Protein AF-A0A9D6JCZ6-F1 (afdb_monomer)

Mean predicted aligned error: 12.4 Å

Nearest PDB structures (foldseek):
  7dck-assembly1_B  TM=7.040E-01  e=1.251E-02  Epsilonproteobacteria bacterium (ex Lamellibrachia satsuma)
  5b3r-assembly2_B  TM=6.218E-01  e=5.915E-02  Pseudomonas aeruginosa
  1wuo-assembly4_D  TM=6.225E-01  e=1.778E-01  Serratia marcescens
  1wup-assembly3_C  TM=6.304E-01  e=2.303E-01  Serratia marcescens
  5b3r-assembly1_A  TM=6.129E-01  e=2.797E-01  Pseudomonas aeruginosa

pLDDT: mean 84.79, std 15.89, range [45.62, 98.19]

Sequence (124 aa):
MARAAVRDLYVSGTASAVAAMSLPSTLRRHRLAFVTGLAAFAIAAVGLWPAERGFSLTFFDVGQGDGMHLRSESFDLIVDGGPSPRFVHQVASRLPATDRTLELVVLTHPDFDHLRGLLSLFDR

Foldseek 3Di:
DVVVVVV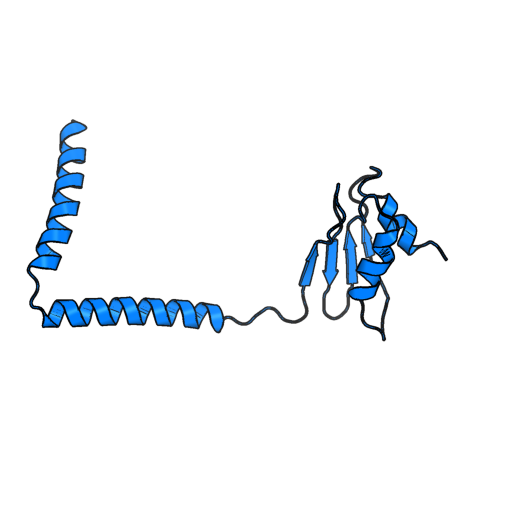VVVVVVVVVVVVLVPDDPVVVVVVVVVVVVVVVVVVVCVVPPDDDPFWDKDWDDQPPDGWIWTTGNPAIEIEFQFLDLCSLVVLVVVDDPVDSDHPYYHYPDDDNGGVNNVVSVVDD

Structure (mmCIF, N/CA/C/O backbone):
data_AF-A0A9D6JCZ6-F1
#
_entry.id   AF-A0A9D6JCZ6-F1
#
loop_
_atom_site.group_PDB
_atom_site.id
_atom_site.type_symbol
_atom_site.label_atom_id
_atom_site.label_alt_id
_atom_site.label_comp_id
_atom_site.label_asym_id
_atom_site.label_entity_id
_atom_site.label_seq_id
_atom_site.pdbx_PDB_ins_code
_atom_site.Cartn_x
_atom_site.Cartn_y
_atom_site.Cartn_z
_atom_site.occupancy
_atom_site.B_iso_or_equiv
_atom_site.auth_seq_id
_atom_site.auth_comp_id
_atom_site.auth_asym_id
_atom_site.auth_atom_id
_atom_site.pdbx_PDB_model_num
ATOM 1 N N . MET A 1 1 ? -3.139 56.956 9.342 1.00 55.16 1 MET A N 1
ATOM 2 C CA . MET A 1 1 ? -4.017 56.260 10.313 1.00 55.16 1 MET A CA 1
ATOM 3 C C . MET A 1 1 ? -3.593 54.816 10.637 1.00 55.16 1 MET A C 1
ATOM 5 O O . MET A 1 1 ? -3.898 54.368 11.728 1.00 55.16 1 MET A O 1
ATOM 9 N N . ALA A 1 2 ? -2.808 54.109 9.806 1.00 53.06 2 ALA A N 1
ATOM 10 C CA . ALA A 1 2 ? -2.387 52.719 10.081 1.00 53.06 2 ALA A CA 1
ATOM 11 C C . ALA A 1 2 ? -1.336 52.516 11.209 1.00 53.06 2 ALA A C 1
ATOM 13 O O . ALA A 1 2 ? -1.215 51.419 11.739 1.00 53.06 2 ALA A O 1
ATOM 14 N N . ARG A 1 3 ? -0.582 53.552 11.618 1.00 53.16 3 ARG A N 1
ATOM 15 C CA . ARG A 1 3 ? 0.463 53.437 12.667 1.00 53.16 3 ARG A CA 1
ATOM 16 C C . ARG A 1 3 ? -0.072 53.324 14.103 1.00 53.16 3 ARG A C 1
ATOM 18 O O . ARG A 1 3 ? 0.648 52.822 14.959 1.00 53.16 3 ARG A O 1
ATOM 25 N N . ALA A 1 4 ? -1.298 53.780 14.370 1.00 55.06 4 ALA A N 1
ATOM 26 C CA . ALA A 1 4 ? -1.902 53.705 15.705 1.00 55.06 4 ALA A CA 1
ATOM 27 C C . ALA A 1 4 ? -2.353 52.270 16.035 1.00 55.06 4 ALA A C 1
ATOM 29 O O . ALA A 1 4 ? -1.980 51.732 17.071 1.00 55.06 4 ALA A O 1
ATOM 30 N N . ALA A 1 5 ? -3.013 51.604 15.082 1.00 56.12 5 ALA A N 1
ATOM 31 C CA . ALA A 1 5 ? -3.524 50.243 15.254 1.00 56.12 5 ALA A CA 1
ATOM 32 C C . ALA A 1 5 ? -2.419 49.196 15.510 1.00 56.12 5 ALA A C 1
ATOM 34 O O . ALA A 1 5 ? -2.607 48.273 16.296 1.00 56.12 5 ALA A O 1
ATOM 35 N N . VAL A 1 6 ? -1.238 49.357 14.896 1.00 54.94 6 VAL A N 1
ATOM 36 C CA . VAL A 1 6 ? -0.091 48.451 15.115 1.00 54.94 6 VAL A CA 1
ATOM 37 C C . VAL A 1 6 ? 0.501 48.619 16.523 1.00 54.94 6 VAL A C 1
ATOM 39 O O . VAL A 1 6 ? 0.955 47.646 17.124 1.00 54.94 6 VAL A O 1
ATOM 42 N N . ARG A 1 7 ? 0.468 49.837 17.082 1.00 53.16 7 ARG A N 1
ATOM 43 C CA . ARG A 1 7 ? 0.962 50.126 18.438 1.00 53.16 7 ARG A CA 1
ATOM 44 C C . ARG A 1 7 ? 0.035 49.553 19.506 1.00 53.16 7 ARG A C 1
ATOM 46 O O . ARG A 1 7 ? 0.524 48.971 20.469 1.00 53.16 7 ARG A O 1
ATOM 53 N N . ASP A 1 8 ? -1.274 49.645 19.298 1.00 52.56 8 ASP A N 1
ATOM 54 C CA . ASP A 1 8 ? -2.269 49.101 20.227 1.00 52.56 8 ASP A CA 1
ATOM 55 C C . ASP A 1 8 ? -2.250 47.566 20.249 1.00 52.56 8 ASP A C 1
ATOM 57 O O . ASP A 1 8 ? -2.353 46.958 21.316 1.00 52.56 8 ASP A O 1
ATOM 61 N N . LEU A 1 9 ? -1.993 46.922 19.104 1.00 53.41 9 LEU A N 1
ATOM 62 C CA . LEU A 1 9 ? -1.813 45.470 19.037 1.00 53.41 9 LEU A CA 1
ATOM 63 C C . LEU A 1 9 ? -0.563 45.012 19.819 1.00 53.41 9 LEU A C 1
ATOM 65 O O . LEU A 1 9 ? -0.634 44.054 20.587 1.00 53.41 9 LEU A O 1
ATOM 69 N N . TYR A 1 10 ? 0.555 45.743 19.712 1.00 45.62 10 TYR A N 1
ATOM 70 C CA . TYR A 1 10 ? 1.793 45.457 20.456 1.00 45.62 10 TYR A CA 1
ATOM 71 C C . TYR A 1 10 ? 1.649 45.680 21.976 1.00 45.62 10 TYR A C 1
ATOM 73 O O . TYR A 1 10 ? 2.141 44.894 22.791 1.00 45.62 10 TYR A O 1
ATOM 81 N N . VAL A 1 11 ? 0.929 46.730 22.378 1.00 56.06 11 VAL A N 1
ATOM 82 C CA . VAL A 1 11 ? 0.669 47.038 23.794 1.00 56.06 11 VAL A CA 1
ATOM 83 C C . VAL A 1 11 ? -0.336 46.050 24.405 1.00 56.06 11 VAL A C 1
ATOM 85 O O . VAL A 1 11 ? -0.158 45.626 25.544 1.00 56.06 11 VAL A O 1
ATOM 88 N N . SER A 1 12 ? -1.338 45.590 23.651 1.00 56.16 12 SER A N 1
ATOM 89 C CA . SER A 1 12 ? -2.310 44.595 24.139 1.00 56.16 12 SER A CA 1
ATOM 90 C C . SER A 1 12 ? -1.693 43.206 24.396 1.00 56.16 12 SER A C 1
ATOM 92 O O . SER A 1 12 ? -2.045 42.536 25.375 1.00 56.16 12 SER A O 1
ATOM 94 N N . GLY A 1 13 ? -0.717 42.797 23.573 1.00 57.50 13 GLY A N 1
ATOM 95 C CA . GLY A 1 13 ? 0.012 41.536 23.743 1.00 57.50 13 GLY A CA 1
ATOM 96 C C . GLY A 1 13 ? 0.892 41.521 24.996 1.00 57.50 13 GLY A C 1
ATOM 97 O O . GLY A 1 13 ? 0.918 40.535 25.733 1.00 57.50 13 GLY A O 1
ATOM 98 N N . THR A 1 14 ? 1.557 42.641 25.292 1.00 55.44 14 THR A N 1
ATOM 99 C CA . THR A 1 14 ? 2.381 42.790 26.504 1.00 55.44 14 THR A CA 1
ATOM 100 C C . THR A 1 14 ? 1.533 42.974 27.765 1.00 55.44 14 THR A C 1
ATOM 102 O O . THR A 1 14 ? 1.855 42.388 28.799 1.00 55.44 14 THR A O 1
ATOM 105 N N . ALA A 1 15 ? 0.399 43.677 27.688 1.00 54.72 15 ALA A N 1
ATOM 106 C CA . ALA A 1 15 ? -0.535 43.825 28.807 1.00 54.72 15 ALA A CA 1
ATOM 107 C C . ALA A 1 15 ? -1.100 42.476 29.294 1.00 54.72 15 ALA A C 1
ATOM 109 O O . ALA A 1 15 ? -1.190 42.246 30.500 1.00 54.72 15 ALA A O 1
ATOM 110 N N . SER A 1 16 ? -1.406 41.548 28.379 1.00 58.47 16 SER A N 1
ATOM 111 C CA . SER A 1 16 ? -1.884 40.197 28.722 1.00 58.47 16 SER A CA 1
ATOM 112 C C . SER A 1 16 ? -0.809 39.349 29.415 1.00 58.47 16 SER A C 1
ATOM 114 O O . SER A 1 16 ? -1.108 38.611 30.357 1.00 58.47 16 SER A O 1
ATOM 116 N N . ALA A 1 17 ? 0.451 39.483 28.990 1.00 55.53 17 ALA A N 1
ATOM 117 C CA . ALA A 1 17 ? 1.587 38.800 29.605 1.00 55.53 17 ALA A CA 1
ATOM 118 C C . ALA A 1 17 ? 1.898 39.344 31.013 1.00 55.53 17 ALA A C 1
ATOM 120 O O . ALA A 1 17 ? 2.097 38.567 31.946 1.00 55.53 17 ALA A O 1
ATOM 121 N N . VAL A 1 18 ? 1.863 40.670 31.196 1.00 59.06 18 VAL A N 1
ATOM 122 C CA . VAL A 1 18 ? 2.077 41.328 32.498 1.00 59.06 18 VAL A CA 1
ATOM 123 C C . VAL A 1 18 ? 0.932 41.030 33.471 1.00 59.06 18 VAL A C 1
ATOM 125 O O . VAL A 1 18 ? 1.187 40.701 34.628 1.00 59.06 18 VAL A O 1
ATOM 128 N N . ALA A 1 19 ? -0.321 41.048 33.005 1.00 60.00 19 ALA A N 1
ATOM 129 C CA . ALA A 1 19 ? -1.488 40.687 33.811 1.00 60.00 19 ALA A CA 1
ATOM 130 C C . ALA A 1 19 ? -1.492 39.206 34.231 1.00 60.00 19 ALA A C 1
ATOM 132 O O . ALA A 1 19 ? -1.992 38.868 35.298 1.00 60.00 19 ALA A O 1
ATOM 133 N N . ALA A 1 20 ? -0.919 38.306 33.424 1.00 56.81 20 ALA A N 1
ATOM 134 C CA . ALA A 1 20 ? -0.732 36.905 33.803 1.00 56.81 20 ALA A CA 1
ATOM 135 C C . ALA A 1 20 ? 0.373 36.718 34.863 1.00 56.81 20 ALA A C 1
ATOM 137 O O . ALA A 1 20 ? 0.312 35.770 35.651 1.00 56.81 20 ALA A O 1
ATOM 138 N N . MET A 1 21 ? 1.355 37.625 34.901 1.00 60.50 21 MET A N 1
ATOM 139 C CA . MET A 1 21 ? 2.492 37.603 35.827 1.00 60.50 21 MET A CA 1
ATOM 140 C C . MET A 1 21 ? 2.162 38.211 37.201 1.00 60.50 21 MET A C 1
ATOM 142 O O . MET A 1 21 ? 2.827 37.891 38.184 1.00 60.50 21 MET A O 1
ATOM 146 N N . SER A 1 22 ? 1.100 39.019 37.286 1.00 59.78 22 SER A N 1
ATOM 147 C CA . SER A 1 22 ? 0.580 39.624 38.521 1.00 59.78 22 SER A CA 1
ATOM 148 C C . SER A 1 22 ? -0.532 38.817 39.211 1.00 59.78 22 SER A C 1
ATOM 150 O O . SER A 1 22 ? -1.056 39.248 40.238 1.00 59.78 22 SER A O 1
ATOM 152 N N . LEU A 1 23 ? -0.889 37.632 38.699 1.00 59.88 23 LEU A N 1
ATOM 153 C CA . LEU A 1 23 ? -1.874 36.766 39.353 1.00 59.88 23 LEU A CA 1
ATOM 154 C C . LEU A 1 23 ? -1.280 36.049 40.577 1.00 59.88 23 LEU A C 1
ATOM 156 O O . LEU A 1 23 ? -0.134 35.584 40.522 1.00 59.88 23 LEU A O 1
ATOM 160 N N . PRO A 1 24 ? -2.066 35.865 41.658 1.00 63.84 24 PRO A N 1
ATOM 161 C CA . PRO A 1 24 ? -1.635 35.087 42.812 1.00 63.84 24 PRO A CA 1
ATOM 162 C C . PRO A 1 24 ? -1.185 33.683 42.381 1.00 63.84 24 PRO A C 1
ATOM 164 O O . PRO A 1 24 ? -1.755 33.067 41.476 1.00 63.84 24 PRO A O 1
ATOM 167 N N . SER A 1 25 ? -0.127 33.170 43.013 1.00 62.81 25 SER A N 1
ATOM 168 C CA . SER A 1 25 ? 0.542 31.916 42.626 1.00 62.81 25 SER A CA 1
ATOM 169 C C . SER A 1 25 ? -0.396 30.702 42.596 1.00 62.81 25 SER A C 1
ATOM 171 O O . SER A 1 25 ? -0.178 29.783 41.807 1.00 62.81 25 SER A O 1
ATOM 173 N N . THR A 1 26 ? -1.467 30.723 43.391 1.00 65.19 26 THR A N 1
ATOM 174 C CA . THR A 1 26 ? -2.572 29.756 43.369 1.00 65.19 26 THR A CA 1
ATOM 175 C C . THR A 1 26 ? -3.343 29.803 42.050 1.00 65.19 26 THR A C 1
ATOM 177 O O . THR A 1 26 ? -3.478 28.782 41.381 1.00 65.19 26 THR A O 1
ATOM 180 N N . LEU A 1 27 ? -3.757 30.987 41.598 1.00 66.75 27 LEU A N 1
ATOM 181 C CA . LEU A 1 27 ? -4.476 31.173 40.336 1.00 66.75 27 LEU A CA 1
ATOM 182 C C . LEU A 1 27 ? -3.602 30.819 39.120 1.00 66.75 27 LEU A C 1
ATOM 184 O O . LEU A 1 27 ? -4.095 30.232 38.160 1.00 66.75 27 LEU A O 1
ATOM 188 N N . ARG A 1 28 ? -2.285 31.071 39.184 1.00 70.06 28 ARG A N 1
ATOM 189 C CA . ARG A 1 28 ? -1.324 30.609 38.163 1.00 70.06 28 ARG A CA 1
ATOM 190 C C . ARG A 1 28 ? -1.212 29.078 38.110 1.00 70.06 28 ARG A C 1
ATOM 192 O O . ARG A 1 28 ? -1.157 28.518 37.018 1.00 70.06 28 ARG A O 1
ATOM 199 N N . ARG A 1 29 ? -1.224 28.396 39.264 1.00 74.31 29 ARG A N 1
ATOM 200 C CA . ARG A 1 29 ? -1.229 26.921 39.351 1.00 74.31 29 ARG A CA 1
ATOM 201 C C . ARG A 1 29 ? -2.518 26.318 38.795 1.00 74.31 29 ARG A C 1
ATOM 203 O O . ARG A 1 29 ? -2.439 25.358 38.040 1.00 74.31 29 ARG A O 1
ATOM 210 N N . HIS A 1 30 ? -3.677 26.903 39.099 1.00 81.50 30 HIS A N 1
ATOM 211 C CA . HIS A 1 30 ? -4.959 26.440 38.556 1.00 81.50 30 HIS A CA 1
ATOM 212 C C . HIS A 1 30 ? -5.048 26.6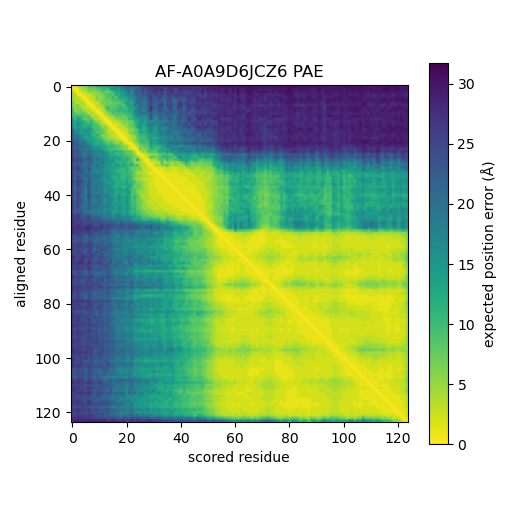32 37.038 1.00 81.50 30 HIS A C 1
ATOM 214 O O . HIS A 1 30 ? -5.481 25.720 36.340 1.00 81.50 30 HIS A O 1
ATOM 2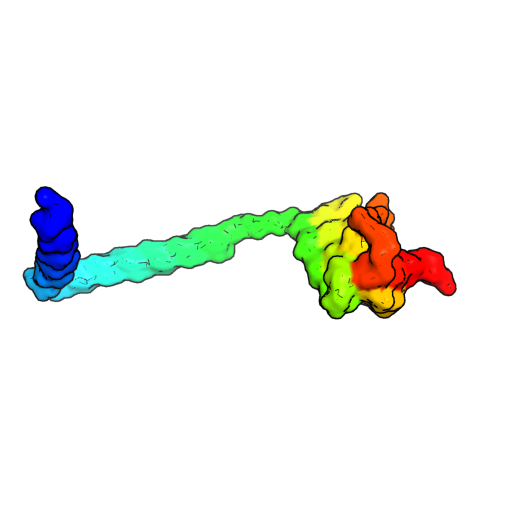20 N N . ARG A 1 31 ? -4.576 27.772 36.508 1.00 82.69 31 ARG A N 1
ATOM 221 C CA . ARG A 1 31 ? -4.510 28.004 35.054 1.00 82.69 31 ARG A CA 1
ATOM 222 C C . ARG A 1 31 ? -3.582 27.007 34.362 1.00 82.69 31 ARG A C 1
ATOM 224 O O . ARG A 1 31 ? -3.963 26.458 33.336 1.00 82.69 31 ARG A O 1
ATOM 231 N N . LEU A 1 32 ? -2.401 26.745 34.929 1.00 86.50 32 LEU A N 1
ATOM 232 C CA . LEU A 1 32 ? -1.472 25.763 34.367 1.00 86.50 32 LEU A CA 1
ATOM 233 C C . LEU A 1 32 ? -2.076 24.354 34.383 1.00 86.50 32 LEU A C 1
ATOM 235 O O . LEU A 1 32 ? -2.094 23.710 33.342 1.00 86.50 32 LEU A O 1
ATOM 239 N N . ALA A 1 33 ? -2.631 23.918 35.519 1.00 90.88 33 ALA A N 1
ATOM 240 C CA . ALA A 1 33 ? -3.275 22.611 35.654 1.00 90.88 33 ALA A CA 1
ATOM 241 C C . ALA A 1 33 ? -4.449 22.434 34.676 1.00 90.88 33 ALA A C 1
ATOM 243 O O . ALA A 1 33 ? -4.611 21.367 34.087 1.00 90.88 33 ALA A O 1
ATOM 244 N N . PHE A 1 34 ? -5.240 23.490 34.466 1.00 92.94 34 PHE A N 1
ATOM 245 C CA . PHE A 1 34 ? -6.329 23.496 33.493 1.00 92.94 34 PHE A CA 1
ATOM 246 C C . PHE A 1 34 ? -5.817 23.344 32.056 1.00 92.94 34 PHE A C 1
ATOM 248 O O . PHE A 1 34 ? -6.307 22.490 31.324 1.00 92.94 34 PHE A O 1
ATOM 255 N N . VAL A 1 35 ? -4.801 24.119 31.657 1.00 95.44 35 VAL A N 1
ATOM 256 C CA . VAL A 1 35 ? -4.212 24.035 30.307 1.00 95.44 35 VAL A CA 1
ATOM 257 C C . VAL A 1 35 ? -3.592 22.659 30.062 1.00 95.44 35 VAL A C 1
ATOM 259 O O . VAL A 1 35 ? -3.827 22.063 29.013 1.00 95.44 35 VAL A O 1
ATOM 262 N N . THR A 1 36 ? -2.850 22.117 31.031 1.00 94.12 36 THR A N 1
ATOM 263 C CA . THR A 1 36 ? -2.274 20.769 30.916 1.00 94.12 36 THR A CA 1
ATOM 264 C C . THR A 1 36 ? -3.351 19.691 30.875 1.00 94.12 36 THR A C 1
ATOM 266 O O . THR A 1 36 ? -3.227 18.740 30.110 1.00 94.12 36 THR A O 1
ATOM 269 N N . GLY A 1 37 ? -4.426 19.850 31.653 1.00 96.56 37 GLY A N 1
ATOM 270 C CA . GLY A 1 37 ? -5.569 18.940 31.639 1.00 96.56 37 GLY A CA 1
ATOM 271 C C . GLY A 1 37 ? -6.294 18.947 30.294 1.00 96.56 37 GLY A C 1
ATOM 272 O O . GLY A 1 37 ? -6.585 17.885 29.753 1.00 96.56 37 GLY A O 1
ATOM 273 N N . LEU A 1 38 ? -6.511 20.129 29.710 1.00 96.94 38 LEU A N 1
ATOM 274 C CA . LEU A 1 38 ? -7.118 20.276 28.387 1.00 96.94 38 LEU A CA 1
ATOM 275 C C . LEU A 1 38 ? -6.244 19.659 27.287 1.00 96.94 38 LEU A C 1
ATOM 277 O O . LEU A 1 38 ? -6.761 18.965 26.416 1.00 96.94 38 LEU A O 1
ATOM 281 N N . ALA A 1 39 ? -4.926 19.867 27.342 1.00 96.56 39 ALA A N 1
ATOM 282 C CA . ALA A 1 39 ? -3.992 19.266 26.393 1.00 96.56 39 ALA A CA 1
ATOM 283 C C . ALA A 1 39 ? -3.975 17.731 26.502 1.00 96.56 39 ALA A C 1
ATOM 285 O O . ALA A 1 39 ? -4.067 17.043 25.488 1.00 96.56 39 ALA A O 1
ATOM 286 N N . ALA A 1 40 ? -3.922 17.189 27.723 1.00 96.94 40 ALA A N 1
ATOM 287 C CA . ALA A 1 40 ? -3.991 15.748 27.956 1.00 96.94 40 ALA A CA 1
ATOM 288 C C . ALA A 1 40 ? -5.323 15.155 27.470 1.00 96.94 40 ALA A C 1
ATOM 290 O O . ALA A 1 40 ? -5.328 14.104 26.833 1.00 96.94 40 ALA A O 1
ATOM 291 N N . PHE A 1 41 ? -6.439 15.851 27.707 1.00 96.25 41 PHE A N 1
ATOM 292 C CA . PHE A 1 41 ? -7.752 15.456 27.201 1.00 96.25 41 PHE A CA 1
ATOM 293 C C . PHE A 1 41 ? -7.800 15.452 25.670 1.00 96.25 41 PHE A C 1
ATOM 295 O O . PHE A 1 41 ? -8.281 14.486 25.092 1.00 96.25 41 PHE A O 1
ATOM 302 N N . ALA A 1 42 ? -7.268 16.482 25.006 1.00 96.44 42 ALA A N 1
ATOM 303 C CA . ALA A 1 42 ? -7.224 16.542 23.546 1.00 96.44 42 ALA A CA 1
ATOM 304 C C . ALA A 1 42 ? -6.391 15.395 22.947 1.00 96.44 42 ALA A C 1
ATOM 306 O O . ALA A 1 42 ? -6.830 14.749 22.000 1.00 96.44 42 ALA A O 1
ATOM 307 N N . ILE A 1 43 ? -5.225 15.093 23.532 1.00 96.25 43 ILE A N 1
ATOM 308 C CA . ILE A 1 43 ? -4.385 13.957 23.116 1.00 96.25 43 ILE A CA 1
ATOM 309 C C . ILE A 1 43 ? -5.138 12.636 23.299 1.00 96.25 43 ILE A C 1
ATOM 311 O O . ILE A 1 43 ? -5.157 11.809 22.389 1.00 96.25 43 ILE A O 1
ATOM 315 N N . ALA A 1 44 ? -5.785 12.447 24.451 1.00 95.12 44 ALA A N 1
ATOM 316 C CA . ALA A 1 44 ? -6.577 11.253 24.713 1.00 95.12 44 ALA A CA 1
ATOM 317 C C . ALA A 1 44 ? -7.743 11.131 23.724 1.00 95.12 44 ALA A C 1
ATOM 319 O O . ALA A 1 44 ? -7.940 10.060 23.165 1.00 95.12 44 ALA A O 1
ATOM 320 N N . ALA A 1 45 ? -8.468 12.218 23.451 1.00 94.81 45 ALA A N 1
ATOM 321 C CA . ALA A 1 45 ? -9.581 12.235 22.507 1.00 94.81 45 ALA A CA 1
ATOM 322 C C . ALA A 1 45 ? -9.153 11.830 21.087 1.00 94.81 45 ALA A C 1
ATOM 324 O O . ALA A 1 45 ? -9.884 11.103 20.422 1.00 94.81 45 ALA A O 1
ATOM 325 N N . VAL A 1 46 ? -7.959 12.242 20.644 1.00 92.44 46 VAL A N 1
ATOM 326 C CA . VAL A 1 46 ? -7.383 11.805 19.361 1.00 92.44 46 VAL A CA 1
ATOM 327 C C . VAL A 1 46 ? -6.968 10.331 19.409 1.00 92.44 46 VAL A C 1
ATOM 329 O O . VAL A 1 46 ? -7.284 9.581 18.494 1.00 92.44 46 VAL A O 1
ATOM 332 N N . GLY A 1 47 ? -6.289 9.887 20.471 1.00 89.06 47 GLY A N 1
ATOM 333 C CA . GLY A 1 47 ? -5.843 8.492 20.601 1.00 89.06 47 GLY A CA 1
ATOM 334 C C . GLY A 1 47 ? -6.979 7.481 20.809 1.00 89.06 47 GLY A C 1
ATOM 335 O O . GLY A 1 47 ? -6.833 6.311 20.468 1.00 89.06 47 GLY A O 1
ATOM 336 N N . LEU A 1 48 ? -8.109 7.933 21.357 1.00 90.69 48 LEU A N 1
ATOM 337 C CA . LEU A 1 48 ? -9.350 7.172 21.527 1.00 90.69 48 LEU A CA 1
ATOM 338 C C . LEU A 1 48 ? -10.289 7.314 20.322 1.00 90.69 48 LEU A C 1
ATOM 340 O O . LEU A 1 48 ? -11.375 6.731 20.337 1.00 90.69 48 LEU A O 1
ATOM 344 N N . TRP A 1 49 ? -9.903 8.082 19.297 1.00 89.00 49 TRP A N 1
ATOM 345 C CA . TRP A 1 49 ? -10.703 8.196 18.088 1.00 89.00 49 TRP A CA 1
ATOM 346 C C . TRP A 1 49 ? -10.786 6.820 17.419 1.00 89.00 49 TRP A C 1
ATOM 348 O O . TRP A 1 49 ? -9.750 6.175 17.227 1.00 89.00 49 TRP A O 1
ATOM 358 N N . PRO A 1 50 ? -11.992 6.325 17.091 1.00 83.31 50 PRO A N 1
ATOM 359 C CA . PRO A 1 50 ? -12.127 5.035 16.439 1.00 83.31 50 PRO A CA 1
ATOM 360 C C . PRO A 1 50 ? -11.364 5.064 15.114 1.00 83.31 50 PRO A C 1
ATOM 362 O O . PRO A 1 50 ? -11.654 5.869 14.232 1.00 83.31 50 PRO A O 1
ATOM 365 N N . ALA A 1 51 ? -10.364 4.193 14.991 1.00 76.81 51 ALA A N 1
ATOM 366 C CA . ALA A 1 51 ? -9.726 3.947 13.710 1.00 76.81 51 ALA A CA 1
ATOM 367 C C . ALA A 1 51 ? -10.734 3.239 12.800 1.00 76.81 51 ALA A C 1
ATOM 369 O O . ALA A 1 51 ? -11.356 2.258 13.223 1.00 76.81 51 ALA A O 1
ATOM 370 N N . GLU A 1 52 ? -10.869 3.726 11.567 1.00 72.00 52 GLU A N 1
ATOM 371 C CA . GLU A 1 52 ? -11.588 3.015 10.513 1.00 72.00 52 GLU A CA 1
ATOM 372 C C . GLU A 1 52 ? -10.972 1.619 10.378 1.00 72.00 52 GLU A C 1
ATOM 374 O O . GLU A 1 52 ? -9.773 1.467 10.124 1.00 72.00 52 GLU A O 1
ATOM 379 N N . ARG A 1 53 ? -11.774 0.586 10.640 1.00 76.56 53 ARG A N 1
ATOM 380 C CA . ARG A 1 53 ? -11.333 -0.806 10.531 1.00 76.56 53 ARG A CA 1
ATOM 381 C C . ARG A 1 53 ? -11.736 -1.324 9.166 1.00 76.56 53 ARG A C 1
ATOM 383 O O . ARG A 1 53 ? -12.818 -1.025 8.681 1.00 76.56 53 ARG A O 1
ATOM 390 N N . GLY A 1 54 ? -10.855 -2.109 8.563 1.00 83.69 54 GLY A N 1
ATOM 391 C CA . GLY A 1 54 ? -11.164 -2.798 7.319 1.00 83.69 54 GLY A CA 1
ATOM 392 C C . GLY A 1 54 ? -10.956 -1.974 6.058 1.00 83.69 54 GLY A C 1
ATOM 393 O O . GLY A 1 54 ? -11.099 -2.558 5.003 1.00 83.69 54 GLY A O 1
ATOM 394 N N . PHE A 1 55 ? -10.557 -0.697 6.123 1.00 90.62 55 PHE A N 1
ATOM 395 C CA . PHE A 1 55 ? -10.075 0.058 4.960 1.00 90.62 55 PHE A CA 1
ATOM 396 C C . PHE A 1 55 ? -8.617 0.482 5.153 1.00 90.62 55 PHE A C 1
ATOM 398 O O . PHE A 1 55 ? -8.255 1.027 6.195 1.00 90.62 55 PHE A O 1
ATOM 405 N N . SER A 1 56 ? -7.768 0.266 4.151 1.00 91.94 56 SER A N 1
ATOM 406 C CA . SER A 1 56 ? -6.386 0.746 4.167 1.00 91.94 56 SER A CA 1
ATOM 407 C C . SER A 1 56 ? -5.907 1.129 2.775 1.00 91.94 56 SER A C 1
ATOM 409 O O . SER A 1 56 ? -6.164 0.409 1.815 1.00 91.94 56 SER A O 1
ATOM 411 N N . LEU A 1 57 ? -5.146 2.219 2.692 1.00 94.31 57 LEU A N 1
ATOM 412 C CA . LEU A 1 57 ? -4.388 2.608 1.508 1.00 94.31 57 LEU A CA 1
ATOM 413 C C . LEU A 1 57 ? -2.898 2.508 1.834 1.00 94.31 57 LEU A C 1
ATOM 415 O O . LEU A 1 57 ? -2.414 3.133 2.776 1.00 94.31 57 LEU A O 1
ATOM 419 N N . THR A 1 58 ? -2.178 1.705 1.065 1.00 95.19 58 THR A N 1
ATOM 420 C CA . THR A 1 58 ? -0.738 1.498 1.189 1.00 95.19 58 THR A CA 1
ATOM 421 C C . THR A 1 58 ? -0.045 2.024 -0.054 1.00 95.19 58 THR A C 1
ATOM 423 O O . THR A 1 58 ? -0.424 1.662 -1.160 1.00 95.19 58 THR A O 1
ATOM 426 N N . PHE A 1 59 ? 1.023 2.791 0.135 1.00 96.69 59 PHE A N 1
ATOM 427 C CA . PHE A 1 59 ? 1.959 3.141 -0.930 1.00 96.69 59 PHE A CA 1
ATOM 428 C C . PHE A 1 59 ? 3.143 2.177 -0.886 1.00 96.69 59 PHE A C 1
ATOM 430 O O . PHE A 1 59 ? 3.700 1.915 0.186 1.00 96.69 59 PHE A O 1
ATOM 437 N N . PHE A 1 60 ? 3.497 1.623 -2.038 1.00 96.25 60 PHE A N 1
ATOM 438 C CA . PHE A 1 60 ? 4.671 0.779 -2.192 1.00 96.25 60 PHE A CA 1
ATOM 439 C C . PHE A 1 60 ? 5.900 1.633 -2.467 1.00 96.25 60 PHE A C 1
ATOM 441 O O . PHE A 1 60 ? 5.834 2.636 -3.175 1.00 96.25 60 PHE A O 1
ATOM 448 N N . ASP A 1 61 ? 7.041 1.198 -1.941 1.00 94.88 61 ASP A N 1
ATOM 449 C CA . ASP A 1 61 ? 8.319 1.756 -2.355 1.00 94.88 61 ASP A CA 1
ATOM 450 C C . ASP A 1 61 ? 8.726 1.101 -3.679 1.00 94.88 61 ASP A C 1
ATOM 452 O O . ASP A 1 61 ? 9.171 -0.054 -3.734 1.00 94.88 61 ASP A O 1
ATOM 456 N N . VAL A 1 62 ? 8.492 1.830 -4.765 1.00 94.12 62 VAL A N 1
ATOM 457 C CA . VAL A 1 62 ? 8.779 1.387 -6.132 1.00 94.12 62 VAL A CA 1
ATOM 458 C C . VAL A 1 62 ? 9.932 2.157 -6.781 1.00 94.12 62 VAL A C 1
ATOM 460 O O . VAL A 1 62 ? 10.318 1.861 -7.914 1.00 94.12 62 VAL A O 1
ATOM 463 N N . GLY A 1 63 ? 10.530 3.105 -6.057 1.00 93.19 63 GLY A N 1
ATOM 464 C CA . GLY A 1 63 ? 11.508 4.042 -6.595 1.00 93.19 63 GLY A CA 1
ATOM 465 C C . GLY A 1 63 ? 10.848 5.173 -7.385 1.00 93.19 63 GLY A C 1
ATOM 466 O O . GLY A 1 63 ? 10.386 6.142 -6.793 1.00 93.19 63 GLY A O 1
ATOM 467 N N . GLN A 1 64 ? 10.861 5.079 -8.718 1.00 94.12 64 GLN A N 1
ATOM 468 C CA . GLN A 1 64 ? 10.249 6.075 -9.608 1.00 94.12 64 GLN A CA 1
ATOM 469 C C . GLN A 1 64 ? 8.803 5.679 -9.941 1.00 94.12 64 GLN A C 1
ATOM 471 O O . GLN A 1 64 ? 8.539 4.494 -10.122 1.00 94.12 64 GLN A O 1
ATOM 476 N N . GLY A 1 65 ? 7.913 6.665 -10.070 1.00 94.69 65 GLY A N 1
ATOM 477 C CA . GLY A 1 65 ? 6.501 6.461 -10.392 1.00 94.69 65 GLY A CA 1
ATOM 478 C C . GLY A 1 65 ? 5.675 6.053 -9.174 1.00 94.69 65 GLY A C 1
ATOM 479 O O . GLY A 1 65 ? 6.082 6.298 -8.036 1.00 94.69 65 GLY A O 1
ATOM 480 N N . ASP A 1 66 ? 4.528 5.421 -9.422 1.00 96.62 66 ASP A N 1
ATOM 481 C CA . ASP A 1 66 ? 3.552 5.081 -8.386 1.00 96.62 66 ASP A CA 1
ATOM 482 C C . ASP A 1 66 ? 3.322 3.570 -8.258 1.00 96.62 66 ASP A C 1
ATOM 484 O O . ASP A 1 66 ? 3.496 2.778 -9.188 1.00 96.62 66 ASP A O 1
ATOM 488 N N . GLY A 1 67 ? 2.899 3.176 -7.061 1.00 97.00 67 GLY A N 1
ATOM 489 C CA . GLY A 1 67 ? 2.397 1.847 -6.756 1.00 97.00 67 GLY A CA 1
ATOM 490 C C . GLY A 1 67 ? 1.588 1.911 -5.472 1.00 97.00 67 GLY A C 1
ATOM 491 O O . GLY A 1 67 ? 2.116 2.266 -4.416 1.00 97.00 67 GLY A O 1
ATOM 492 N N . MET A 1 68 ? 0.305 1.577 -5.542 1.00 97.75 68 MET A N 1
ATOM 493 C CA . MET A 1 68 ? -0.617 1.693 -4.415 1.00 97.75 68 MET A CA 1
ATOM 494 C C . MET A 1 68 ? -1.472 0.439 -4.275 1.00 97.75 68 MET A C 1
ATOM 496 O O . MET A 1 68 ? -1.884 -0.158 -5.265 1.00 97.75 68 MET A O 1
ATOM 500 N N . HIS A 1 69 ? -1.768 0.059 -3.035 1.00 97.19 69 HIS A N 1
ATOM 501 C CA . HIS A 1 69 ? -2.719 -0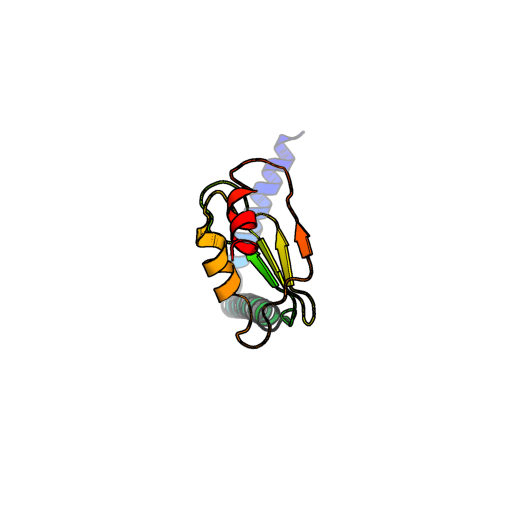.994 -2.691 1.00 97.19 69 HIS A CA 1
ATOM 502 C C . HIS A 1 69 ? -3.824 -0.410 -1.828 1.00 97.19 69 HIS A C 1
ATOM 504 O O . HIS A 1 69 ? -3.574 0.074 -0.723 1.00 97.19 69 HIS A O 1
ATOM 510 N N . LEU A 1 70 ? -5.042 -0.444 -2.351 1.00 96.12 70 LEU A N 1
ATOM 511 C CA . LEU A 1 70 ? -6.248 -0.113 -1.618 1.00 96.12 70 LEU A CA 1
ATOM 512 C C . LEU A 1 70 ? -6.923 -1.412 -1.208 1.00 96.12 70 LEU A C 1
ATOM 514 O O . LEU A 1 70 ? -7.164 -2.287 -2.033 1.00 96.12 70 LEU A O 1
ATOM 518 N N . ARG A 1 71 ? -7.253 -1.510 0.070 1.00 93.56 71 ARG A N 1
ATOM 519 C CA . ARG A 1 71 ? -7.888 -2.680 0.648 1.00 93.56 71 ARG A CA 1
ATOM 520 C C . ARG A 1 71 ? -9.116 -2.282 1.438 1.00 93.56 71 ARG A C 1
ATOM 522 O O . ARG A 1 71 ? -9.047 -1.348 2.230 1.00 93.56 71 ARG A O 1
ATOM 529 N N . SER A 1 72 ? -10.199 -3.020 1.239 1.00 91.69 72 SER A N 1
ATOM 530 C CA . SER A 1 72 ? -11.400 -3.021 2.067 1.00 91.69 72 SER A CA 1
ATOM 531 C C . SER A 1 72 ? -11.633 -4.419 2.680 1.00 91.69 72 SER A C 1
ATOM 533 O O . SER A 1 72 ? -10.817 -5.320 2.491 1.00 91.69 72 SER A O 1
ATOM 535 N N . GLU A 1 73 ? -12.756 -4.644 3.370 1.00 89.19 73 GLU A N 1
ATOM 536 C CA . GLU A 1 73 ? -13.115 -5.974 3.896 1.00 89.19 73 GLU A CA 1
ATOM 537 C C . GLU A 1 73 ? -13.309 -7.046 2.810 1.00 89.19 73 GLU A C 1
ATOM 539 O O . GLU A 1 73 ? -13.170 -8.231 3.096 1.00 89.19 73 GLU A O 1
ATOM 544 N N . SER A 1 74 ? -13.653 -6.647 1.583 1.00 88.44 74 SER A N 1
ATOM 545 C CA . SER A 1 74 ? -14.040 -7.571 0.503 1.00 88.44 74 SER A CA 1
ATOM 546 C C . SER A 1 74 ? -13.475 -7.191 -0.866 1.00 88.44 74 SER A C 1
ATOM 548 O O . SER A 1 74 ? -13.944 -7.689 -1.885 1.00 88.44 74 SER A O 1
ATOM 550 N N . PHE A 1 75 ? -12.516 -6.266 -0.900 1.00 92.12 75 PHE A N 1
ATOM 551 C CA . PHE A 1 75 ? -11.986 -5.735 -2.149 1.00 92.12 75 PHE A CA 1
ATOM 552 C C . PHE A 1 75 ? -10.536 -5.294 -1.969 1.00 92.12 75 PHE A C 1
ATOM 554 O O . PHE A 1 75 ? -10.244 -4.474 -1.098 1.00 92.12 75 PHE A O 1
ATOM 561 N N . ASP A 1 76 ? -9.660 -5.806 -2.813 1.00 95.88 76 ASP A N 1
ATOM 562 C CA . ASP A 1 76 ? -8.232 -5.575 -2.903 1.00 95.88 76 ASP A CA 1
ATOM 563 C C . ASP A 1 76 ? -7.913 -5.047 -4.320 1.00 95.88 76 ASP A C 1
ATOM 565 O O . ASP A 1 76 ? -8.137 -5.694 -5.344 1.00 95.88 76 ASP A O 1
ATOM 569 N N . LEU A 1 77 ? -7.391 -3.822 -4.383 1.00 96.88 77 LEU A N 1
ATOM 570 C CA . LEU A 1 77 ? -7.136 -3.085 -5.620 1.00 96.88 77 LEU A CA 1
ATOM 571 C C . LEU A 1 77 ? -5.700 -2.591 -5.686 1.00 96.88 77 LEU A C 1
ATOM 573 O O . LEU A 1 77 ? -5.177 -2.055 -4.710 1.00 96.88 77 LEU A O 1
ATOM 577 N N . ILE A 1 78 ? -5.098 -2.683 -6.868 1.00 98.00 78 ILE A N 1
ATOM 578 C CA . ILE A 1 78 ? -3.781 -2.112 -7.159 1.00 98.00 78 ILE A CA 1
ATOM 579 C C . ILE A 1 78 ? -3.908 -0.935 -8.128 1.00 98.00 78 ILE A C 1
ATOM 581 O O . ILE A 1 78 ? -4.634 -1.024 -9.116 1.00 98.00 78 ILE A O 1
ATOM 585 N N . VAL A 1 79 ? -3.179 0.150 -7.863 1.00 98.19 79 VAL A N 1
ATOM 586 C CA . VAL A 1 79 ? -2.964 1.258 -8.808 1.00 98.19 79 VAL A CA 1
ATOM 587 C C . VAL A 1 79 ? -1.476 1.368 -9.089 1.00 98.19 79 VAL A C 1
ATOM 589 O O . VAL A 1 79 ? -0.715 1.623 -8.158 1.00 98.19 79 VAL A O 1
ATOM 592 N N . ASP A 1 80 ? -1.086 1.206 -10.353 1.00 98.00 80 ASP A N 1
ATOM 593 C CA . ASP A 1 80 ? 0.303 1.234 -10.827 1.00 98.00 80 ASP A CA 1
ATOM 594 C C . ASP A 1 80 ? 1.239 0.240 -10.105 1.00 98.00 80 ASP A C 1
ATOM 596 O O . ASP A 1 80 ? 0.875 -0.433 -9.137 1.00 98.00 80 ASP A O 1
ATOM 600 N N . GLY A 1 81 ? 2.450 0.056 -10.631 1.00 96.69 81 GLY A N 1
ATOM 601 C CA . GLY A 1 81 ? 3.391 -0.937 -10.107 1.00 96.69 81 GLY A CA 1
ATOM 602 C C . GLY A 1 81 ? 4.855 -0.526 -10.127 1.00 96.69 81 GLY A C 1
ATOM 603 O O . GLY A 1 81 ? 5.720 -1.343 -9.801 1.00 96.69 81 GLY A O 1
ATOM 604 N N . GLY A 1 82 ? 5.172 0.709 -10.508 1.00 96.38 82 GLY A N 1
ATOM 605 C CA . GLY A 1 82 ? 6.563 1.109 -10.647 1.00 96.38 82 GLY A CA 1
ATOM 606 C C . GLY A 1 82 ? 7.292 0.489 -11.851 1.00 96.38 82 GLY A C 1
ATOM 607 O O . GLY A 1 82 ? 6.740 -0.318 -12.608 1.00 96.38 82 GLY A O 1
ATOM 608 N N . PRO A 1 83 ? 8.604 0.755 -11.984 1.00 96.75 83 PRO A N 1
ATOM 609 C CA . PRO A 1 83 ? 9.469 0.199 -13.026 1.00 96.75 83 PRO A CA 1
ATOM 610 C C . PRO A 1 83 ? 9.967 -1.229 -12.733 1.00 96.75 83 PRO A C 1
ATOM 612 O O . PRO A 1 83 ? 10.661 -1.827 -13.565 1.00 96.75 83 PRO A O 1
ATOM 615 N N . SER A 1 84 ? 9.709 -1.773 -11.539 1.00 94.69 84 SER A N 1
ATOM 616 C CA . SER A 1 84 ? 10.365 -2.990 -11.046 1.00 94.69 84 SER A CA 1
ATOM 617 C C . SER A 1 84 ? 9.454 -4.221 -11.111 1.00 94.69 84 SER A C 1
ATOM 619 O O . SER A 1 84 ? 8.406 -4.228 -10.473 1.00 94.69 84 SER A O 1
ATOM 621 N N . PRO A 1 85 ? 9.882 -5.333 -11.740 1.00 92.56 85 PRO A N 1
ATOM 622 C CA . PRO A 1 85 ? 9.117 -6.583 -11.730 1.00 92.56 85 PRO A CA 1
ATOM 623 C C . PRO A 1 85 ? 9.111 -7.271 -10.355 1.00 92.56 85 PRO A C 1
ATOM 625 O O . PRO A 1 85 ? 8.390 -8.236 -10.144 1.00 92.56 85 PRO A O 1
ATOM 628 N N . ARG A 1 86 ? 9.897 -6.786 -9.380 1.00 93.62 86 ARG A N 1
ATOM 629 C CA . ARG A 1 86 ? 9.822 -7.277 -7.992 1.00 93.62 86 ARG A CA 1
ATOM 630 C C . ARG A 1 86 ? 8.555 -6.808 -7.271 1.00 93.62 86 ARG A C 1
ATOM 632 O O . ARG A 1 86 ? 8.317 -7.238 -6.144 1.00 93.62 86 ARG A O 1
ATOM 639 N N . PHE A 1 87 ? 7.765 -5.938 -7.900 1.00 95.44 87 PHE A N 1
ATOM 640 C CA . PHE A 1 87 ? 6.508 -5.426 -7.371 1.00 95.44 87 PHE A CA 1
ATOM 641 C C . PHE A 1 87 ? 5.543 -6.542 -6.949 1.00 95.44 87 PHE A C 1
ATOM 643 O O . PHE A 1 87 ? 4.978 -6.464 -5.859 1.00 95.44 87 PHE A O 1
ATOM 650 N N . VAL A 1 88 ? 5.452 -7.639 -7.713 1.00 95.25 88 VAL A N 1
ATOM 651 C CA . VAL A 1 88 ? 4.620 -8.807 -7.363 1.00 95.25 88 VAL A CA 1
ATOM 652 C C . VAL A 1 88 ? 4.907 -9.363 -5.963 1.00 95.25 88 VAL A C 1
ATOM 654 O O . VAL A 1 88 ? 3.985 -9.757 -5.251 1.00 95.25 88 VAL A O 1
ATOM 657 N N . HIS A 1 89 ? 6.163 -9.343 -5.506 1.00 94.56 89 HIS A N 1
ATOM 658 C CA . HIS A 1 89 ? 6.509 -9.799 -4.157 1.00 94.56 89 HIS A CA 1
ATOM 659 C C . HIS A 1 89 ? 6.033 -8.826 -3.077 1.00 94.56 89 HIS A C 1
ATOM 661 O O . HIS A 1 89 ? 5.619 -9.262 -2.002 1.00 94.56 89 HIS A O 1
ATOM 667 N N . GLN A 1 90 ? 6.063 -7.520 -3.360 1.00 94.81 90 GLN A N 1
ATOM 668 C CA . GLN A 1 90 ? 5.529 -6.511 -2.449 1.00 94.81 90 GLN A CA 1
ATOM 669 C C . GLN A 1 90 ? 4.012 -6.662 -2.320 1.00 94.81 90 GLN A C 1
ATOM 671 O O . GLN A 1 90 ? 3.506 -6.714 -1.201 1.00 94.81 90 GLN A O 1
ATOM 676 N N . VAL A 1 91 ? 3.300 -6.841 -3.436 1.00 95.44 91 VAL A N 1
ATOM 677 C CA . VAL A 1 91 ? 1.851 -7.091 -3.438 1.00 95.44 91 VAL A CA 1
ATOM 678 C C . VAL A 1 91 ? 1.512 -8.381 -2.689 1.00 95.44 91 VAL A C 1
ATOM 680 O O . VAL A 1 91 ? 0.708 -8.364 -1.759 1.00 95.44 91 VAL A O 1
ATOM 683 N N . ALA A 1 92 ? 2.192 -9.489 -2.998 1.00 93.56 92 ALA A N 1
ATOM 684 C CA . ALA A 1 92 ? 1.967 -10.772 -2.332 1.00 93.56 92 ALA A CA 1
ATOM 685 C C . ALA A 1 92 ? 2.228 -10.731 -0.815 1.00 93.56 92 ALA A C 1
ATOM 687 O O . ALA A 1 92 ? 1.641 -11.522 -0.080 1.00 93.56 92 ALA A O 1
ATOM 688 N N . SER A 1 93 ? 3.090 -9.823 -0.341 1.00 93.44 93 SER A N 1
ATOM 689 C CA . SER A 1 93 ? 3.337 -9.620 1.094 1.00 93.44 93 SER A CA 1
ATOM 690 C C . SER A 1 93 ? 2.197 -8.892 1.818 1.00 93.44 93 SER A C 1
ATOM 692 O O . SER A 1 93 ? 2.123 -8.948 3.045 1.00 93.44 93 SER A O 1
ATOM 694 N N . ARG A 1 94 ? 1.319 -8.199 1.078 1.00 92.25 94 ARG A N 1
ATOM 695 C CA . ARG A 1 94 ? 0.162 -7.462 1.618 1.00 92.25 94 ARG A CA 1
AT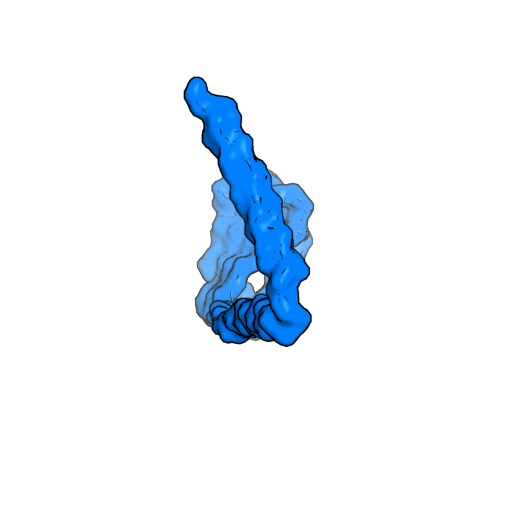OM 696 C C . ARG A 1 94 ? -1.148 -8.238 1.533 1.00 92.25 94 ARG A C 1
ATOM 698 O O . ARG A 1 94 ? -2.058 -7.974 2.320 1.00 92.25 94 ARG A O 1
ATOM 705 N N . LEU A 1 95 ? -1.236 -9.200 0.621 1.00 91.88 95 LEU A N 1
ATOM 706 C CA . LEU A 1 95 ? -2.393 -10.078 0.501 1.00 91.88 95 LEU A CA 1
ATOM 707 C C . LEU A 1 95 ? -2.342 -11.208 1.549 1.00 91.88 95 LEU A C 1
ATOM 709 O O . LEU A 1 95 ? -1.258 -11.696 1.884 1.00 91.88 95 LEU A O 1
ATOM 713 N N . PRO A 1 96 ? -3.492 -11.654 2.086 1.00 89.50 96 PRO A N 1
ATOM 714 C CA . PRO A 1 96 ? -3.556 -12.822 2.951 1.00 89.50 96 PRO A CA 1
ATOM 715 C C . PRO A 1 96 ? -2.985 -14.068 2.270 1.00 89.50 96 PRO A C 1
ATOM 717 O O . PRO A 1 96 ? -3.017 -14.231 1.054 1.00 89.50 96 PRO A O 1
ATOM 720 N N . ALA A 1 97 ? -2.505 -15.018 3.069 1.00 89.88 97 ALA A N 1
ATOM 721 C CA . ALA A 1 97 ? -2.090 -16.313 2.531 1.00 89.88 97 ALA A CA 1
ATOM 722 C C . ALA A 1 97 ? -3.276 -17.140 1.995 1.00 89.88 97 ALA A C 1
ATOM 724 O O . ALA A 1 97 ? -3.079 -17.996 1.139 1.00 89.88 97 ALA A O 1
ATOM 725 N N . THR A 1 98 ? -4.486 -16.893 2.507 1.00 91.50 98 THR A N 1
ATOM 726 C CA . THR A 1 98 ? -5.714 -17.635 2.179 1.00 91.50 98 THR A CA 1
ATOM 727 C C . THR A 1 98 ? -6.462 -17.088 0.971 1.00 91.50 98 THR A C 1
ATOM 729 O O . THR A 1 98 ? -7.206 -17.834 0.345 1.00 91.50 98 THR A O 1
ATOM 732 N N . ASP A 1 99 ? -6.282 -15.806 0.660 1.00 90.44 99 ASP A N 1
ATOM 733 C CA . ASP A 1 99 ? -6.927 -15.134 -0.460 1.00 90.44 99 ASP A CA 1
ATOM 734 C C . ASP A 1 99 ? -5.937 -14.153 -1.080 1.00 90.44 99 ASP A C 1
ATOM 736 O O . ASP A 1 99 ? -5.404 -13.281 -0.397 1.00 90.44 99 ASP A O 1
ATOM 740 N N . ARG A 1 100 ? -5.646 -14.348 -2.364 1.00 91.12 100 ARG A N 1
ATOM 741 C CA . ARG A 1 100 ? -4.722 -13.517 -3.146 1.00 91.12 100 ARG A CA 1
ATOM 742 C C . ARG A 1 100 ? -5.398 -12.948 -4.386 1.00 91.12 100 ARG A C 1
ATOM 744 O O . ARG A 1 100 ? -4.733 -12.683 -5.386 1.00 91.12 100 ARG A O 1
ATOM 751 N N . THR A 1 101 ? -6.715 -12.822 -4.326 1.00 92.44 101 THR A N 1
ATOM 752 C CA . THR A 1 101 ? -7.503 -12.213 -5.386 1.00 92.44 101 THR A CA 1
ATOM 753 C C . THR A 1 101 ? -7.254 -10.707 -5.389 1.00 92.44 101 THR A C 1
ATOM 755 O O . THR A 1 101 ? -7.090 -10.087 -4.342 1.00 92.44 101 THR A O 1
ATOM 758 N N . LEU A 1 102 ? -7.148 -10.141 -6.589 1.00 94.69 102 LEU A N 1
ATOM 759 C CA . LEU A 1 102 ? -7.190 -8.704 -6.818 1.00 94.69 102 LEU A CA 1
ATOM 760 C C . LEU A 1 102 ? -8.422 -8.442 -7.674 1.00 94.69 102 LEU A C 1
ATOM 762 O O . LEU A 1 102 ? -8.501 -8.935 -8.801 1.00 94.69 102 LEU A O 1
ATOM 766 N N . GLU A 1 103 ? -9.380 -7.686 -7.158 1.00 95.88 103 GLU A N 1
ATOM 767 C CA . GLU A 1 103 ? -10.621 -7.400 -7.876 1.00 95.88 103 GLU A CA 1
ATOM 768 C C . GLU A 1 103 ? -10.416 -6.361 -8.978 1.00 95.88 103 GLU A C 1
ATOM 770 O O . GLU A 1 103 ? -11.144 -6.359 -9.973 1.00 95.88 103 GLU A O 1
ATOM 775 N N . LEU A 1 104 ? -9.429 -5.474 -8.819 1.00 96.44 104 LEU A N 1
ATOM 776 C CA . LEU A 1 104 ? -9.116 -4.463 -9.819 1.00 96.44 104 LEU A CA 1
ATOM 777 C C . LEU A 1 104 ? -7.629 -4.100 -9.829 1.00 96.44 104 LEU A C 1
ATOM 779 O O . LEU A 1 104 ? -6.998 -3.889 -8.796 1.00 96.44 104 LEU A O 1
ATOM 783 N N . VAL A 1 105 ? -7.089 -3.969 -11.037 1.00 97.00 105 VAL A N 1
ATOM 784 C CA . VAL A 1 105 ? -5.769 -3.399 -11.299 1.00 97.00 105 VAL A CA 1
ATOM 785 C C . VAL A 1 105 ? -5.962 -2.203 -12.222 1.00 97.00 105 VAL A C 1
ATOM 787 O O . VAL A 1 105 ? -6.534 -2.336 -13.304 1.00 97.00 105 VAL A O 1
ATOM 790 N N . VAL A 1 106 ? -5.513 -1.031 -11.785 1.00 98.00 106 VAL A N 1
ATOM 791 C CA . VAL A 1 106 ? -5.629 0.233 -12.513 1.00 98.00 106 VAL A CA 1
ATOM 792 C C . VAL A 1 106 ? -4.243 0.684 -12.946 1.00 98.00 106 VAL A C 1
ATOM 794 O O . VAL A 1 106 ? -3.323 0.733 -12.135 1.00 98.00 106 VAL A O 1
ATOM 797 N N . LEU A 1 107 ? -4.115 1.042 -14.220 1.00 97.81 107 LEU A N 1
ATOM 798 C CA . LEU A 1 107 ? -2.956 1.740 -14.760 1.00 97.81 107 LEU A CA 1
ATOM 799 C C . LEU A 1 107 ? -3.355 3.192 -15.010 1.00 97.81 107 LEU A C 1
ATOM 801 O O . LEU A 1 107 ? -4.277 3.442 -15.788 1.00 97.81 107 LEU A O 1
ATOM 805 N N . THR A 1 108 ? -2.686 4.139 -14.360 1.00 97.56 108 THR A N 1
ATOM 806 C CA . THR A 1 108 ? -2.999 5.569 -14.507 1.00 97.56 108 THR A CA 1
ATOM 807 C C . THR A 1 108 ? -2.633 6.085 -15.898 1.00 97.56 108 THR A C 1
ATOM 809 O O . THR A 1 108 ? -3.400 6.830 -16.506 1.00 97.56 108 THR A O 1
ATOM 812 N N . HIS A 1 109 ? -1.481 5.661 -16.419 1.00 96.50 109 HIS A N 1
ATOM 813 C CA . HIS A 1 109 ? -0.957 5.990 -17.744 1.00 96.50 109 HIS A CA 1
ATOM 814 C C . HIS A 1 109 ? 0.132 4.979 -18.155 1.00 96.50 109 HIS A C 1
ATOM 816 O O . HIS A 1 109 ? 0.695 4.309 -17.291 1.00 96.50 109 HIS A O 1
ATOM 822 N N . PRO A 1 110 ? 0.432 4.816 -19.458 1.00 95.81 110 PRO A N 1
ATOM 823 C CA . PRO A 1 110 ? 1.262 3.716 -19.957 1.00 95.81 110 PRO A CA 1
ATOM 824 C C . PRO A 1 110 ? 2.779 3.953 -19.864 1.00 95.81 110 PRO A C 1
ATOM 826 O O . PRO A 1 110 ? 3.536 3.345 -20.625 1.00 95.81 110 PRO A O 1
ATOM 829 N N . ASP A 1 111 ? 3.235 4.798 -18.943 1.00 97.00 111 ASP A N 1
ATOM 830 C CA . ASP A 1 111 ? 4.662 5.047 -18.754 1.00 97.00 111 ASP A CA 1
ATOM 831 C C . ASP A 1 111 ? 5.327 3.881 -18.004 1.00 97.00 111 ASP A C 1
ATOM 833 O O . ASP A 1 111 ? 4.720 3.174 -17.192 1.00 97.00 111 ASP A O 1
ATOM 837 N N . PHE A 1 112 ? 6.596 3.614 -18.323 1.00 95.50 112 PHE A N 1
ATOM 838 C CA . PHE A 1 112 ? 7.299 2.411 -17.857 1.00 95.50 112 PHE A CA 1
ATOM 839 C C . PHE A 1 112 ? 7.478 2.352 -16.338 1.00 95.50 112 PHE A C 1
ATOM 841 O O . PHE A 1 112 ? 7.527 1.257 -15.774 1.00 95.50 112 PHE A O 1
ATOM 848 N N . ASP A 1 113 ? 7.586 3.509 -15.697 1.00 95.88 113 ASP A N 1
ATOM 849 C CA . ASP A 1 113 ? 7.651 3.687 -14.251 1.00 95.88 113 ASP A CA 1
ATOM 850 C C . ASP A 1 113 ? 6.294 3.526 -13.555 1.00 95.88 113 ASP A C 1
ATOM 852 O O . ASP A 1 113 ? 6.246 3.575 -12.338 1.00 95.88 113 ASP A O 1
ATOM 856 N N . HIS A 1 114 ? 5.218 3.227 -14.286 1.00 97.44 114 HIS A N 1
ATOM 857 C CA . HIS A 1 114 ? 3.920 2.836 -13.724 1.00 97.44 114 HIS A CA 1
ATOM 858 C C . HIS A 1 114 ? 3.504 1.427 -14.180 1.00 97.44 114 HIS A C 1
ATOM 860 O O . HIS A 1 114 ? 3.008 0.626 -13.387 1.00 97.44 114 HIS A O 1
ATOM 866 N N . LEU A 1 115 ? 3.761 1.082 -15.445 1.00 97.00 115 LEU A N 1
ATOM 867 C CA . LEU A 1 115 ? 3.296 -0.151 -16.086 1.00 97.00 115 LEU A CA 1
ATOM 868 C C . LEU A 1 115 ? 4.097 -1.404 -15.710 1.00 97.00 115 LEU A C 1
ATOM 870 O O . LEU A 1 115 ? 3.525 -2.486 -15.561 1.00 97.00 115 LEU A O 1
ATOM 874 N N . ARG A 1 116 ? 5.429 -1.313 -15.617 1.00 95.94 116 ARG A N 1
ATOM 875 C CA . ARG A 1 116 ? 6.283 -2.514 -15.659 1.00 95.94 116 ARG A CA 1
ATOM 876 C C . ARG A 1 116 ? 6.068 -3.453 -14.475 1.00 95.94 116 ARG A C 1
ATOM 878 O O . ARG A 1 116 ? 6.101 -4.668 -14.660 1.00 95.94 116 ARG A O 1
ATOM 885 N N . GLY A 1 117 ? 5.838 -2.922 -13.279 1.00 95.81 117 GLY A N 1
ATOM 886 C CA . GLY A 1 117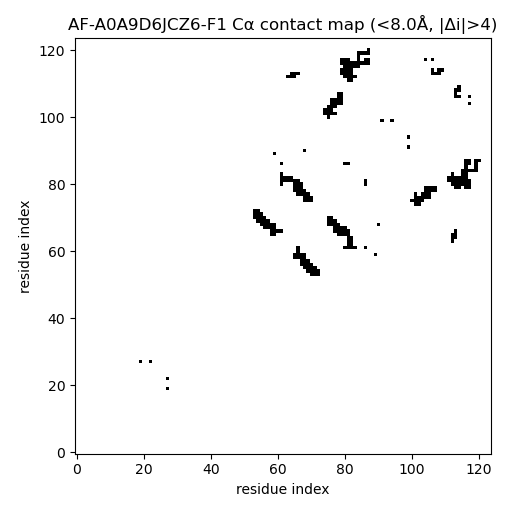 ? 5.518 -3.744 -12.116 1.00 95.81 117 GLY A CA 1
ATOM 887 C C . GLY A 1 117 ? 4.151 -4.414 -12.213 1.00 95.81 117 GLY A C 1
ATOM 888 O O . GLY A 1 117 ? 4.027 -5.562 -11.793 1.00 95.81 117 GLY A O 1
ATOM 889 N N . LEU A 1 118 ? 3.150 -3.780 -12.835 1.00 96.75 118 LEU A N 1
ATOM 890 C CA . LEU A 1 118 ? 1.839 -4.408 -13.036 1.00 96.75 118 LEU A CA 1
ATOM 891 C C . LEU A 1 118 ? 1.919 -5.636 -13.943 1.00 96.75 118 LEU A C 1
ATOM 893 O O . LEU A 1 118 ? 1.243 -6.627 -13.683 1.00 96.75 118 LEU A O 1
ATOM 897 N N . LEU A 1 119 ? 2.775 -5.605 -14.969 1.00 95.81 119 LEU A N 1
ATOM 898 C CA . LEU A 1 119 ? 2.975 -6.757 -15.856 1.00 95.81 119 LEU A CA 1
ATOM 899 C C . LEU A 1 119 ? 3.439 -8.002 -15.085 1.00 95.81 119 LEU A C 1
ATOM 901 O O . LEU A 1 119 ? 2.970 -9.100 -15.371 1.00 95.81 119 LEU A O 1
ATOM 905 N N . SER A 1 120 ? 4.256 -7.823 -14.040 1.00 94.69 120 SER A N 1
ATOM 906 C CA . SER A 1 120 ? 4.729 -8.935 -13.202 1.00 94.69 120 SER A CA 1
ATOM 907 C C . SER A 1 120 ? 3.622 -9.657 -12.423 1.00 94.69 120 SER A C 1
ATOM 909 O O . SER A 1 120 ? 3.847 -10.765 -11.947 1.00 94.69 120 SER A O 1
ATOM 911 N N . LEU A 1 121 ? 2.423 -9.069 -12.301 1.00 93.19 121 LEU A N 1
ATOM 912 C CA . LEU A 1 121 ? 1.263 -9.730 -11.688 1.00 93.19 121 LEU A CA 1
ATOM 913 C C . LEU A 1 121 ? 0.652 -10.809 -12.595 1.00 93.19 121 LEU A C 1
ATOM 915 O O . LEU A 1 121 ? -0.077 -11.673 -12.112 1.00 93.19 121 LEU A O 1
ATOM 919 N N . PHE A 1 122 ? 0.934 -10.751 -13.898 1.00 90.94 122 PHE A N 1
ATOM 920 C CA . PHE A 1 122 ? 0.395 -11.665 -14.906 1.00 90.94 122 PHE A CA 1
ATOM 921 C C . PHE A 1 122 ? 1.440 -12.650 -15.443 1.00 90.94 122 PHE A C 1
ATOM 923 O O . PHE A 1 122 ? 1.080 -13.585 -16.165 1.00 90.94 122 PHE A O 1
ATOM 930 N N . ASP A 1 123 ? 2.710 -12.462 -15.080 1.00 86.12 123 ASP A N 1
ATOM 931 C CA . ASP A 1 123 ? 3.784 -13.401 -15.383 1.00 86.12 123 ASP A CA 1
ATOM 932 C C . ASP A 1 123 ? 3.574 -14.694 -14.573 1.00 86.12 123 ASP A C 1
ATOM 934 O O . ASP A 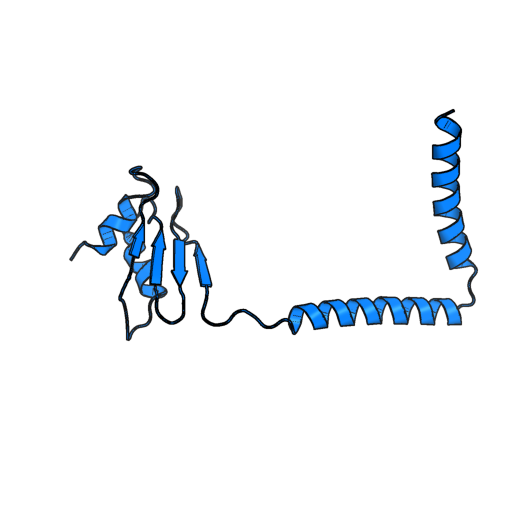1 123 ? 3.396 -14.664 -13.353 1.00 86.12 123 ASP A O 1
ATOM 938 N N . ARG A 1 124 ? 3.529 -15.833 -15.275 1.00 58.91 124 ARG A N 1
ATOM 939 C CA . ARG A 1 124 ? 3.303 -17.170 -14.702 1.00 58.91 124 ARG A CA 1
ATOM 940 C C . ARG A 1 124 ? 4.594 -17.855 -14.287 1.00 58.91 124 ARG A C 1
ATOM 942 O O . ARG A 1 124 ? 5.555 -17.808 -15.085 1.00 58.91 124 ARG A O 1
#

Solvent-accessible surface area (backbone atoms only —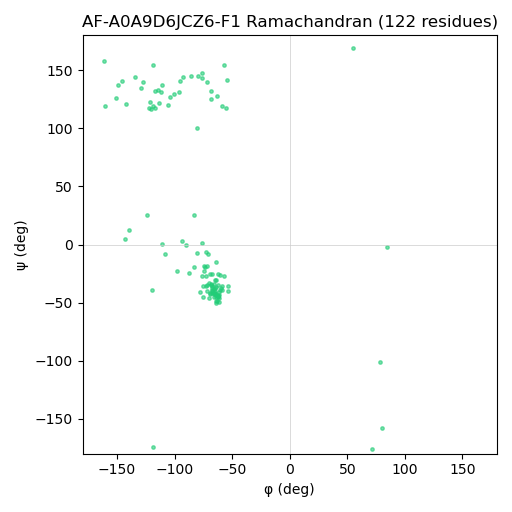 not comparable to full-atom values): 7038 Å² total; per-residue (Å²): 124,73,72,59,62,58,50,52,54,55,50,53,57,51,48,55,53,53,57,62,70,71,47,57,71,66,61,50,49,52,51,49,54,50,54,53,49,52,51,51,48,52,54,46,54,60,72,66,47,83,71,79,77,56,59,50,78,44,76,54,93,45,83,52,71,44,23,34,40,41,36,45,86,88,45,34,32,37,40,31,19,1,54,38,58,65,35,39,59,59,53,59,71,73,38,55,95,89,53,79,75,64,8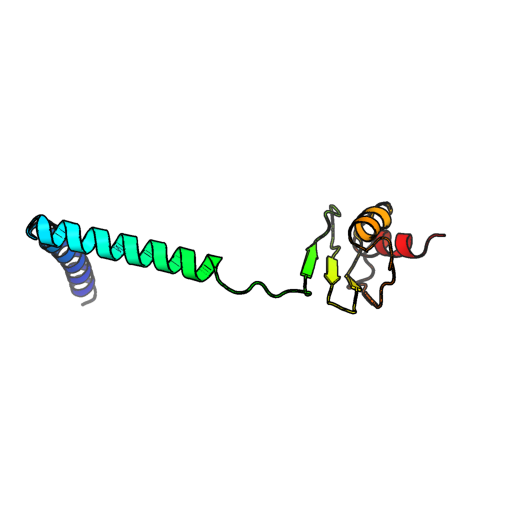0,43,78,44,71,91,55,90,47,58,34,22,38,40,6,49,54,37,69,72,63,128

Secondary structure (DSSP, 8-state):
-HHHHHHHHHHHHHHHHHHHHTS-HHHHHHHHHHHHHHHHHHHHHHHTSPPPSS-EEEE---SSS--EEEE-SS-EEEE---S-TTHHHHHHHHS-SS----SEEE-SS--HHHHHHHHTTT--

Radius of gyration: 27.73 Å; Cα contacts (8 Å, |Δi|>4): 146; chains: 1; bounding box: 26×74×63 Å